Protein AF-A0A1I1Q631-F1 (afdb_monomer_lite)

Foldseek 3Di:
DVVVLVVVCVLLVLLVVLVVVVDFLVSSVVSSVVVVCVVVVVVVVVVVVVPDDCVVCVVVVVVVVVVVVVCVVVVVVVSVVDGRVVVVVVSVVVSVVVVVVSVVVVVCVVVVVD

Organism: NCBI:txid517719

InterPro domains:
  IPR002781 Transmembrane protein TauE-like, transmembrane domain [PF01925] (2-102)

Radius of gyration: 16.76 Å; chains: 1; bounding box: 36×24×45 Å

pLDDT: mean 89.34, std 13.03, range [39.47, 97.75]

Structure (mmCIF, N/CA/C/O backbone):
data_AF-A0A1I1Q631-F1
#
_entry.id   AF-A0A1I1Q631-F1
#
loop_
_atom_site.group_PDB
_atom_site.id
_atom_site.type_symbol
_atom_site.label_atom_id
_atom_site.label_alt_id
_atom_site.label_comp_id
_atom_site.label_asym_id
_atom_site.label_entity_id
_atom_site.label_seq_id
_atom_site.pdbx_PDB_ins_code
_atom_site.Cartn_x
_atom_site.Cartn_y
_atom_site.Cartn_z
_atom_site.occupancy
_atom_site.B_iso_or_equiv
_atom_site.auth_seq_id
_atom_site.auth_comp_id
_atom_site.auth_asym_id
_atom_site.auth_atom_id
_atom_site.pdbx_PDB_model_num
ATOM 1 N N . SER A 1 1 ? 2.643 -4.069 22.716 1.00 48.72 1 SER A N 1
ATOM 2 C CA . SER A 1 1 ? 3.531 -3.065 22.093 1.00 48.72 1 SER A CA 1
ATOM 3 C C . SER A 1 1 ? 4.600 -3.609 21.133 1.00 48.72 1 SER A C 1
ATOM 5 O O . SER A 1 1 ? 5.092 -2.820 20.346 1.00 48.72 1 SER A O 1
ATOM 7 N N . PHE A 1 2 ? 4.916 -4.916 21.076 1.00 44.84 2 PHE A N 1
ATOM 8 C CA . PHE A 1 2 ? 5.761 -5.494 19.999 1.00 44.84 2 PHE A CA 1
ATOM 9 C C . PHE A 1 2 ? 4.974 -5.767 18.700 1.00 44.84 2 PHE A C 1
ATOM 11 O O . PHE A 1 2 ? 5.382 -5.390 17.604 1.00 44.84 2 PHE A O 1
ATOM 18 N N . LEU A 1 3 ? 3.774 -6.342 18.843 1.00 39.47 3 LEU A N 1
ATOM 19 C CA . LEU A 1 3 ? 2.846 -6.615 17.738 1.00 39.47 3 LEU A CA 1
ATOM 20 C C . LEU A 1 3 ? 2.500 -5.359 16.921 1.00 39.47 3 LEU A C 1
ATOM 22 O O . LEU A 1 3 ? 2.348 -5.438 15.707 1.00 39.47 3 LEU A O 1
ATOM 26 N N . THR A 1 4 ? 2.441 -4.184 17.553 1.00 50.28 4 THR A N 1
ATOM 27 C CA . THR A 1 4 ? 2.129 -2.912 16.889 1.00 50.28 4 THR A CA 1
ATOM 28 C C . THR A 1 4 ? 3.169 -2.511 15.837 1.00 50.28 4 THR A C 1
ATOM 30 O O . THR A 1 4 ? 2.795 -1.907 14.836 1.00 50.28 4 THR A O 1
ATOM 33 N N . MET A 1 5 ? 4.447 -2.888 15.995 1.00 51.31 5 MET A N 1
ATOM 34 C CA . MET A 1 5 ? 5.472 -2.680 14.957 1.00 51.31 5 MET A CA 1
ATOM 35 C C . MET A 1 5 ? 5.263 -3.617 13.764 1.00 51.31 5 MET A C 1
ATOM 37 O O . MET A 1 5 ? 5.407 -3.186 12.623 1.00 51.31 5 MET A O 1
ATOM 41 N N . PHE A 1 6 ? 4.846 -4.864 14.013 1.00 49.50 6 PHE A N 1
ATOM 42 C CA .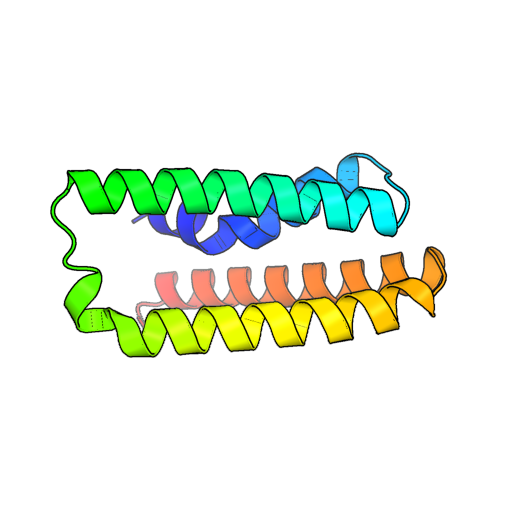 PHE A 1 6 ? 4.469 -5.803 12.953 1.00 49.50 6 PHE A CA 1
ATOM 43 C C . PHE A 1 6 ? 3.247 -5.305 12.177 1.00 49.50 6 PHE A C 1
ATOM 45 O O . PHE A 1 6 ? 3.266 -5.302 10.951 1.00 49.50 6 PHE A O 1
ATOM 52 N N . PHE A 1 7 ? 2.222 -4.810 12.879 1.00 51.84 7 PHE A N 1
ATOM 53 C CA . PHE A 1 7 ? 1.012 -4.259 12.264 1.00 51.84 7 PHE A CA 1
ATOM 54 C C . PHE A 1 7 ? 1.234 -2.898 11.580 1.00 51.84 7 PHE A C 1
ATOM 56 O O . PHE A 1 7 ? 0.532 -2.593 10.617 1.00 51.84 7 PHE A O 1
ATOM 63 N N . GLY A 1 8 ? 2.200 -2.096 12.042 1.00 56.66 8 GLY A N 1
ATOM 64 C CA . GLY A 1 8 ? 2.560 -0.799 11.455 1.00 56.66 8 GLY A CA 1
ATOM 65 C C . GLY A 1 8 ? 3.497 -0.891 10.245 1.00 56.66 8 GLY A C 1
ATOM 66 O O . GLY A 1 8 ? 3.442 -0.034 9.366 1.00 56.66 8 GLY A O 1
ATOM 67 N N . ALA A 1 9 ? 4.325 -1.938 10.164 1.00 67.88 9 ALA A N 1
ATOM 68 C CA . ALA A 1 9 ? 5.269 -2.170 9.068 1.00 67.88 9 ALA A CA 1
ATOM 69 C C . ALA A 1 9 ? 4.787 -3.205 8.034 1.00 67.88 9 ALA A C 1
ATOM 71 O O . ALA A 1 9 ? 5.548 -3.562 7.132 1.00 67.88 9 ALA A O 1
ATOM 72 N N . THR A 1 10 ? 3.537 -3.676 8.124 1.00 79.19 10 THR A N 1
ATOM 73 C CA . THR A 1 10 ? 2.968 -4.678 7.201 1.00 79.19 10 THR A CA 1
ATOM 74 C C . THR A 1 10 ? 3.149 -4.296 5.739 1.00 79.19 10 THR A C 1
ATOM 76 O O . THR A 1 10 ? 3.562 -5.134 4.946 1.00 79.19 10 THR A O 1
ATOM 79 N N . GLY A 1 11 ? 2.929 -3.029 5.382 1.00 80.69 11 GLY A N 1
ATOM 80 C CA . GLY A 1 11 ? 3.111 -2.555 4.009 1.00 80.69 11 GLY A CA 1
ATOM 81 C C . GLY A 1 11 ? 4.542 -2.744 3.492 1.00 80.69 11 GLY A C 1
ATOM 82 O O . GLY A 1 11 ? 4.729 -3.204 2.367 1.00 80.69 11 GLY A O 1
ATOM 83 N N . LEU A 1 12 ? 5.556 -2.469 4.325 1.00 86.19 12 LEU A N 1
ATOM 84 C CA . LEU A 1 12 ? 6.957 -2.690 3.955 1.00 86.19 12 LEU A CA 1
ATOM 85 C C . LEU A 1 12 ? 7.261 -4.184 3.827 1.00 86.19 12 LEU A C 1
ATOM 87 O O . LEU A 1 12 ? 7.900 -4.592 2.862 1.00 86.19 12 LEU A O 1
ATOM 91 N N . PHE A 1 13 ? 6.774 -4.992 4.769 1.00 87.81 13 PHE A N 1
ATOM 92 C CA . PHE A 1 13 ? 6.969 -6.439 4.757 1.00 87.81 13 PHE A CA 1
ATOM 93 C C . PHE A 1 13 ? 6.347 -7.098 3.520 1.00 87.81 13 PHE A C 1
ATOM 95 O O . PHE A 1 13 ? 6.996 -7.880 2.833 1.00 87.81 13 PHE A O 1
ATOM 102 N N . VAL A 1 14 ? 5.103 -6.755 3.185 1.00 91.50 14 VAL A N 1
ATOM 103 C CA . VAL A 1 14 ? 4.425 -7.300 2.001 1.00 91.50 14 VAL A CA 1
ATOM 104 C C . VAL A 1 14 ? 5.113 -6.821 0.722 1.00 91.50 14 VAL A C 1
ATOM 106 O O . VAL A 1 14 ? 5.219 -7.586 -0.236 1.00 91.50 14 VAL A O 1
ATOM 109 N N . ALA A 1 15 ? 5.624 -5.587 0.687 1.00 92.44 15 ALA A N 1
ATOM 110 C CA . ALA A 1 15 ? 6.378 -5.075 -0.455 1.00 92.44 15 ALA A CA 1
ATOM 111 C C . ALA A 1 15 ? 7.710 -5.821 -0.650 1.00 92.44 15 ALA A C 1
ATOM 113 O O . ALA A 1 15 ? 8.010 -6.263 -1.760 1.00 92.44 15 ALA A O 1
ATOM 114 N N . THR A 1 16 ? 8.495 -6.031 0.411 1.00 92.19 16 THR A N 1
ATOM 115 C CA . THR A 1 16 ? 9.754 -6.791 0.328 1.00 92.19 16 THR A CA 1
ATOM 116 C C . THR A 1 16 ? 9.516 -8.265 0.010 1.00 92.19 16 THR A C 1
ATOM 118 O O . THR A 1 16 ? 10.244 -8.823 -0.811 1.00 92.19 16 THR A O 1
ATOM 121 N N . PHE A 1 17 ? 8.468 -8.874 0.572 1.00 93.62 17 PHE A N 1
ATOM 122 C CA . PHE A 1 17 ? 8.038 -10.230 0.234 1.00 93.62 17 PHE A CA 1
ATOM 123 C C . PHE A 1 17 ? 7.640 -10.351 -1.240 1.00 93.62 17 PHE A C 1
ATOM 125 O O . PHE A 1 17 ? 8.121 -11.232 -1.942 1.00 93.62 17 PHE A O 1
ATOM 132 N N . THR A 1 18 ? 6.813 -9.437 -1.753 1.00 95.56 18 THR A N 1
ATOM 133 C CA . THR A 1 18 ? 6.413 -9.471 -3.172 1.00 95.56 18 THR A CA 1
ATOM 134 C C . THR A 1 18 ? 7.625 -9.255 -4.081 1.00 95.56 18 THR A C 1
ATOM 136 O O . THR A 1 18 ? 7.730 -9.856 -5.148 1.00 95.56 18 THR A O 1
ATOM 139 N N . LYS A 1 19 ? 8.588 -8.432 -3.646 1.00 94.38 19 LYS A N 1
ATOM 140 C CA . LYS A 1 19 ? 9.810 -8.145 -4.405 1.00 94.38 19 LYS A CA 1
ATOM 141 C C . LYS A 1 19 ? 10.703 -9.378 -4.518 1.00 94.38 19 LYS A C 1
ATOM 143 O O . LYS A 1 19 ? 11.314 -9.576 -5.565 1.00 94.38 19 LYS A O 1
ATOM 148 N N . SER A 1 20 ? 10.775 -10.210 -3.476 1.00 95.12 20 SER A N 1
ATOM 149 C CA . SER A 1 20 ? 11.595 -11.427 -3.495 1.00 95.12 20 SER A CA 1
ATOM 150 C C . SER A 1 20 ? 11.103 -12.475 -4.497 1.00 95.12 20 SER A C 1
ATOM 152 O O . SER A 1 20 ? 11.880 -13.338 -4.886 1.00 95.12 20 SER A O 1
ATOM 154 N N . GLN A 1 21 ? 9.859 -12.358 -4.978 1.00 95.81 21 GLN A N 1
ATOM 155 C CA . GLN A 1 21 ? 9.293 -13.238 -6.005 1.00 95.81 21 GLN A CA 1
ATOM 156 C C . GLN A 1 21 ? 9.825 -12.956 -7.424 1.00 95.81 21 GLN A C 1
ATOM 158 O O . GLN A 1 21 ? 9.464 -13.666 -8.357 1.00 95.81 21 GLN A O 1
ATOM 163 N N . GLY A 1 22 ? 10.649 -11.916 -7.624 1.00 94.19 22 GLY A N 1
ATOM 164 C CA . GLY A 1 22 ? 11.300 -11.649 -8.916 1.00 94.19 22 GLY A CA 1
ATOM 165 C C . GLY A 1 22 ? 10.342 -11.278 -10.056 1.00 94.19 22 GLY A C 1
ATOM 166 O O . GLY A 1 22 ? 10.668 -11.460 -11.226 1.00 94.19 22 GLY A O 1
ATOM 167 N N . LEU A 1 23 ? 9.149 -10.779 -9.725 1.00 95.56 23 LEU A N 1
ATOM 168 C CA . LEU A 1 23 ? 8.093 -10.478 -10.691 1.00 95.56 23 LEU A CA 1
ATOM 169 C C . LEU A 1 23 ? 8.399 -9.220 -11.520 1.00 95.56 23 LEU A C 1
ATOM 171 O O . LEU A 1 23 ? 8.916 -8.228 -11.002 1.00 95.56 23 LEU A O 1
ATOM 175 N N . ALA A 1 24 ? 7.979 -9.223 -12.789 1.00 96.12 24 ALA A N 1
ATOM 176 C CA . ALA A 1 24 ? 7.963 -8.021 -13.627 1.00 96.12 24 ALA A CA 1
ATOM 177 C C . ALA A 1 24 ? 7.030 -6.946 -13.040 1.00 96.12 24 ALA A C 1
ATOM 179 O O . ALA A 1 24 ? 6.083 -7.266 -12.317 1.00 96.12 24 ALA A O 1
ATOM 180 N N . ARG A 1 25 ? 7.236 -5.667 -13.386 1.00 95.44 25 ARG A N 1
ATOM 181 C CA . ARG A 1 25 ? 6.586 -4.522 -12.712 1.00 95.44 25 ARG A CA 1
ATOM 182 C C . ARG A 1 25 ? 5.060 -4.625 -12.585 1.00 95.44 25 ARG A C 1
ATOM 184 O O . ARG A 1 25 ? 4.512 -4.329 -11.527 1.00 95.44 25 ARG A O 1
ATOM 191 N N . HIS A 1 26 ? 4.364 -5.086 -13.626 1.00 96.50 26 HIS A N 1
ATOM 192 C CA . HIS A 1 26 ? 2.906 -5.241 -13.590 1.00 96.50 26 HIS A CA 1
ATOM 193 C C . HIS A 1 26 ? 2.468 -6.383 -12.672 1.00 96.50 26 HIS A C 1
ATOM 195 O O . HIS A 1 26 ? 1.555 -6.200 -11.871 1.00 96.50 26 HIS A O 1
ATOM 201 N N . ALA A 1 27 ? 3.146 -7.529 -12.751 1.00 97.06 27 ALA A N 1
ATOM 202 C CA . ALA A 1 27 ? 2.867 -8.682 -11.903 1.00 97.06 27 ALA A CA 1
ATOM 203 C C . ALA A 1 27 ? 3.196 -8.392 -10.431 1.00 97.06 27 ALA A C 1
ATOM 205 O O . ALA A 1 27 ? 2.418 -8.763 -9.554 1.00 97.06 27 ALA A O 1
ATOM 206 N N . TYR A 1 28 ? 4.283 -7.662 -10.158 1.00 97.12 28 TYR A N 1
ATOM 207 C CA . TYR A 1 28 ? 4.604 -7.174 -8.819 1.00 97.12 28 TYR A CA 1
ATOM 208 C C . TYR A 1 28 ? 3.477 -6.294 -8.271 1.00 97.12 28 TYR A C 1
ATOM 210 O O . TYR A 1 28 ? 2.965 -6.563 -7.188 1.00 97.12 28 TYR A O 1
ATOM 218 N N . VAL A 1 29 ? 3.070 -5.254 -9.013 1.00 96.44 29 VAL A N 1
ATOM 219 C CA . VAL A 1 29 ? 2.058 -4.297 -8.533 1.00 96.44 29 VAL A CA 1
ATOM 220 C C . VAL A 1 29 ? 0.711 -4.986 -8.338 1.00 96.44 29 VAL A C 1
ATOM 222 O O . VAL A 1 29 ? 0.065 -4.753 -7.321 1.00 96.44 29 VAL A O 1
ATOM 225 N N . ALA A 1 30 ? 0.314 -5.867 -9.260 1.00 96.50 30 ALA A N 1
ATOM 226 C CA . ALA A 1 30 ? -0.913 -6.647 -9.137 1.00 96.50 30 ALA A CA 1
ATOM 227 C C . ALA A 1 30 ? -0.885 -7.547 -7.894 1.00 96.50 30 ALA A C 1
ATOM 229 O O . ALA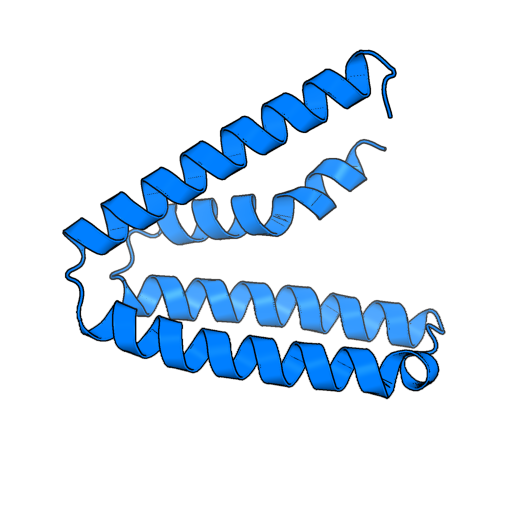 A 1 30 ? -1.790 -7.475 -7.071 1.00 96.50 30 ALA A O 1
ATOM 230 N N . THR A 1 31 ? 0.185 -8.326 -7.713 1.00 96.94 31 THR A N 1
ATOM 231 C CA . THR A 1 31 ? 0.331 -9.233 -6.564 1.00 96.94 31 THR A CA 1
ATOM 232 C C . THR A 1 31 ? 0.335 -8.462 -5.249 1.00 96.94 31 THR A C 1
ATOM 234 O O . THR A 1 31 ? -0.397 -8.809 -4.324 1.00 96.94 31 THR A O 1
ATOM 237 N N . HIS A 1 32 ? 1.107 -7.377 -5.172 1.00 95.38 32 HIS A N 1
ATOM 238 C CA . HIS A 1 32 ? 1.172 -6.536 -3.982 1.00 95.38 32 HIS A CA 1
ATOM 239 C C . HIS A 1 32 ? -0.198 -5.928 -3.650 1.00 95.38 32 HIS A C 1
ATOM 241 O O . HIS A 1 32 ? -0.630 -5.984 -2.501 1.00 95.38 32 HIS A O 1
ATOM 247 N N . ALA A 1 33 ? -0.908 -5.402 -4.654 1.00 95.06 33 ALA A N 1
ATOM 248 C CA . ALA A 1 33 ? -2.250 -4.857 -4.478 1.00 95.06 33 ALA A CA 1
ATOM 249 C C . ALA A 1 33 ? -3.233 -5.925 -3.982 1.00 95.06 33 ALA A C 1
ATOM 251 O O . ALA A 1 33 ? -3.943 -5.679 -3.013 1.00 95.06 33 ALA A O 1
ATOM 252 N N . THR A 1 34 ? -3.228 -7.126 -4.569 1.00 96.50 34 THR A N 1
ATOM 253 C CA . THR A 1 34 ? -4.077 -8.240 -4.125 1.00 96.50 34 THR A CA 1
ATOM 254 C C . THR A 1 34 ? -3.810 -8.606 -2.668 1.00 96.50 34 THR A C 1
ATOM 256 O O . THR A 1 34 ? -4.755 -8.710 -1.886 1.00 96.50 34 THR A O 1
ATOM 259 N N . LEU A 1 35 ? -2.540 -8.748 -2.274 1.00 94.94 35 LEU A N 1
ATOM 260 C CA . LEU A 1 35 ? -2.171 -9.055 -0.890 1.00 94.94 35 LEU A CA 1
ATOM 261 C C . LEU A 1 35 ? -2.671 -7.972 0.077 1.00 94.94 35 LEU A C 1
ATOM 263 O O . LEU A 1 35 ? -3.274 -8.294 1.101 1.00 94.94 35 LEU A O 1
ATOM 267 N N . MET A 1 36 ? -2.488 -6.696 -0.269 1.00 93.50 36 MET A N 1
ATOM 268 C CA . MET A 1 36 ? -2.953 -5.569 0.545 1.00 93.50 36 MET A CA 1
ATOM 269 C C . MET A 1 36 ? -4.483 -5.510 0.638 1.00 93.50 36 MET A C 1
ATOM 271 O O . MET A 1 36 ? -5.023 -5.311 1.727 1.00 93.50 36 MET A O 1
ATOM 275 N N . THR A 1 37 ? -5.201 -5.734 -0.468 1.00 94.06 37 THR A N 1
ATOM 276 C CA . THR A 1 37 ? -6.670 -5.783 -0.487 1.00 94.06 37 THR A CA 1
ATOM 277 C C . THR A 1 37 ? -7.199 -6.902 0.400 1.00 94.06 37 THR A C 1
ATOM 279 O O . THR A 1 37 ? -8.125 -6.663 1.171 1.00 94.06 37 THR A O 1
ATOM 282 N N . VAL A 1 38 ? -6.601 -8.095 0.354 1.00 94.69 38 VAL A N 1
ATOM 283 C CA . VAL A 1 38 ? -6.998 -9.214 1.223 1.00 94.69 38 VAL A CA 1
ATOM 284 C C . VAL A 1 38 ? -6.756 -8.868 2.692 1.00 94.69 38 VAL A C 1
ATOM 286 O O . VAL A 1 38 ? -7.663 -9.006 3.512 1.00 94.69 38 VAL A O 1
ATOM 289 N N . GLN A 1 39 ? -5.570 -8.354 3.035 1.00 90.69 39 GLN A N 1
ATOM 290 C CA . GLN A 1 39 ? -5.244 -7.970 4.412 1.00 90.69 39 GLN A CA 1
ATOM 291 C C . GLN A 1 39 ? -6.190 -6.897 4.962 1.00 90.69 39 GLN A C 1
ATOM 293 O O . GLN A 1 39 ? -6.676 -7.007 6.089 1.00 90.69 39 GLN A O 1
ATOM 298 N N . HIS A 1 40 ? -6.465 -5.853 4.181 1.00 90.62 40 HIS A N 1
ATOM 299 C CA . HIS A 1 40 ? -7.383 -4.793 4.586 1.00 90.62 40 HIS A CA 1
ATOM 300 C C . HIS A 1 40 ? -8.834 -5.264 4.609 1.00 90.62 40 HIS A C 1
ATOM 302 O O . HIS A 1 40 ? -9.549 -4.904 5.536 1.00 90.62 40 HIS A O 1
ATOM 308 N N . GLY A 1 41 ? -9.251 -6.118 3.675 1.00 92.56 41 GLY A N 1
ATOM 309 C CA . GLY A 1 41 ? -10.583 -6.720 3.668 1.00 92.56 41 GLY A CA 1
ATOM 310 C C . GLY A 1 41 ? -10.856 -7.508 4.947 1.00 92.56 41 GLY A C 1
ATOM 311 O O . GLY A 1 41 ? -11.853 -7.255 5.621 1.00 92.56 41 GLY A O 1
ATOM 312 N N . ILE A 1 42 ? -9.925 -8.380 5.347 1.00 93.38 42 ILE A N 1
ATOM 313 C CA . ILE A 1 42 ? -10.019 -9.130 6.609 1.00 93.38 42 ILE A CA 1
ATOM 314 C C . ILE A 1 42 ? -10.104 -8.171 7.804 1.00 93.38 42 ILE A C 1
ATOM 316 O O . ILE A 1 42 ? -10.947 -8.354 8.679 1.00 93.38 42 ILE A O 1
ATOM 320 N N . LYS A 1 43 ? -9.271 -7.123 7.835 1.00 88.62 43 LYS A N 1
ATOM 321 C CA . LYS A 1 43 ? -9.267 -6.121 8.913 1.00 88.62 43 LYS A CA 1
ATOM 322 C C . LYS A 1 43 ? -10.589 -5.352 9.000 1.00 88.62 43 LYS A C 1
ATOM 324 O O . LYS A 1 43 ? -11.096 -5.149 10.099 1.00 88.62 43 LYS A O 1
ATOM 329 N N . THR A 1 44 ? -11.156 -4.953 7.864 1.00 92.12 44 THR A N 1
ATOM 330 C CA . THR A 1 44 ? -12.458 -4.278 7.794 1.00 92.12 44 THR A CA 1
ATOM 331 C C . THR A 1 44 ? -13.568 -5.179 8.326 1.00 92.12 44 THR A C 1
ATOM 333 O O . THR A 1 44 ? -14.356 -4.731 9.155 1.00 92.12 44 THR A O 1
ATOM 336 N N . LEU A 1 45 ? -13.595 -6.455 7.923 1.00 94.31 45 LEU A N 1
ATOM 337 C CA . LEU A 1 45 ? -14.562 -7.429 8.439 1.00 94.31 45 LEU A CA 1
ATOM 338 C C . LEU A 1 45 ? -14.409 -7.623 9.949 1.00 94.31 45 LEU A C 1
ATOM 340 O O . LEU A 1 45 ? -15.392 -7.531 10.677 1.00 94.31 45 LEU A O 1
ATOM 344 N N . ALA A 1 46 ? -13.181 -7.830 10.430 1.00 93.62 46 ALA A N 1
ATOM 345 C CA . ALA A 1 46 ? -12.899 -8.015 11.849 1.00 93.62 46 ALA A CA 1
ATOM 346 C C . ALA A 1 46 ? -13.381 -6.825 12.691 1.00 93.62 46 ALA A C 1
ATOM 348 O O . ALA A 1 46 ? -14.059 -7.020 13.695 1.00 93.62 46 ALA A O 1
ATOM 349 N N . PHE A 1 47 ? -13.096 -5.590 12.270 1.00 90.81 47 PHE A N 1
ATOM 350 C CA . PHE A 1 47 ? -13.592 -4.410 12.980 1.00 90.81 47 PHE A CA 1
ATOM 351 C C . PHE A 1 47 ? -15.105 -4.235 12.879 1.00 90.81 47 PHE A C 1
ATOM 353 O O . PHE A 1 47 ? -15.712 -3.788 13.848 1.00 90.81 47 PHE A O 1
ATOM 360 N N . GLY A 1 48 ? -15.720 -4.633 11.764 1.00 92.69 48 GLY A N 1
ATOM 361 C CA . GLY A 1 48 ? -17.176 -4.693 11.649 1.00 92.69 48 GLY A CA 1
ATOM 362 C C . GLY A 1 48 ? -17.790 -5.633 12.683 1.00 92.69 48 GLY A C 1
ATOM 363 O O . GLY A 1 48 ? -18.699 -5.233 13.403 1.00 92.69 48 GLY A O 1
ATOM 364 N N . PHE A 1 49 ? -17.237 -6.840 12.834 1.00 94.81 49 PHE A N 1
ATOM 365 C CA . PHE A 1 49 ? -17.679 -7.796 13.855 1.00 94.81 49 PHE A CA 1
ATOM 366 C C . PHE A 1 49 ? -17.436 -7.309 15.288 1.00 94.81 49 PHE A C 1
ATOM 368 O O . PHE A 1 49 ? -18.239 -7.595 16.169 1.00 94.81 49 PHE A O 1
ATOM 375 N N . LEU A 1 50 ? -16.361 -6.553 15.525 1.00 94.88 50 LEU A N 1
ATOM 376 C CA . LEU A 1 50 ? -16.066 -5.941 16.826 1.00 94.88 50 LEU A CA 1
ATOM 377 C C . LEU A 1 50 ? -16.928 -4.700 17.133 1.00 94.88 50 LEU A C 1
ATOM 379 O O . LEU A 1 50 ? -16.754 -4.094 18.187 1.00 94.88 50 LEU A O 1
ATOM 383 N N . GLY A 1 51 ? -17.850 -4.321 16.241 1.00 92.62 51 GLY A N 1
ATOM 384 C CA . GLY A 1 51 ? -18.798 -3.227 16.462 1.00 92.62 51 GLY A CA 1
ATOM 385 C C . GLY A 1 51 ? -18.270 -1.836 16.106 1.00 92.62 51 GLY A C 1
ATOM 386 O O . GLY A 1 51 ? -18.791 -0.843 16.608 1.00 92.62 51 GLY A O 1
ATOM 387 N N . PHE A 1 52 ? -17.245 -1.723 15.255 1.00 92.94 52 PHE A N 1
ATOM 388 C CA . PHE A 1 52 ? -16.768 -0.419 14.790 1.00 92.94 52 PHE A CA 1
ATOM 389 C C . PHE A 1 52 ? -17.834 0.298 13.940 1.00 92.94 52 PHE A C 1
ATOM 391 O O . PHE A 1 52 ? -18.294 -0.223 12.921 1.00 92.94 52 PHE A O 1
ATOM 398 N N . ALA A 1 53 ? -18.192 1.524 14.330 1.00 92.56 53 ALA A N 1
ATOM 399 C CA . ALA A 1 53 ? -19.197 2.343 13.654 1.00 92.56 53 ALA A CA 1
ATOM 400 C C . ALA A 1 53 ? -18.638 3.013 12.382 1.00 92.56 53 ALA A C 1
ATOM 402 O O . ALA A 1 53 ? -18.307 4.196 12.365 1.00 92.56 53 ALA A O 1
ATOM 403 N N . PHE A 1 54 ? -18.533 2.263 11.279 1.00 90.56 54 PHE A N 1
ATOM 404 C CA . PHE A 1 54 ? -18.043 2.803 9.997 1.00 90.56 54 PHE A CA 1
ATOM 405 C C . PHE A 1 54 ? -18.893 3.956 9.446 1.00 90.56 54 PHE A C 1
ATOM 407 O O . PHE A 1 54 ? -18.363 4.802 8.727 1.00 90.56 54 PHE A O 1
ATOM 414 N N . ALA A 1 55 ? -20.189 3.991 9.772 1.00 93.00 55 ALA A N 1
ATOM 415 C CA . ALA A 1 55 ? -21.119 5.008 9.284 1.00 93.00 55 ALA A CA 1
ATOM 416 C C . ALA A 1 55 ? -20.699 6.429 9.696 1.00 93.00 55 ALA A C 1
ATOM 418 O O . ALA A 1 55 ? -20.722 7.330 8.857 1.00 93.00 55 ALA A O 1
ATOM 419 N N . ASP A 1 56 ? -20.210 6.601 10.928 1.00 95.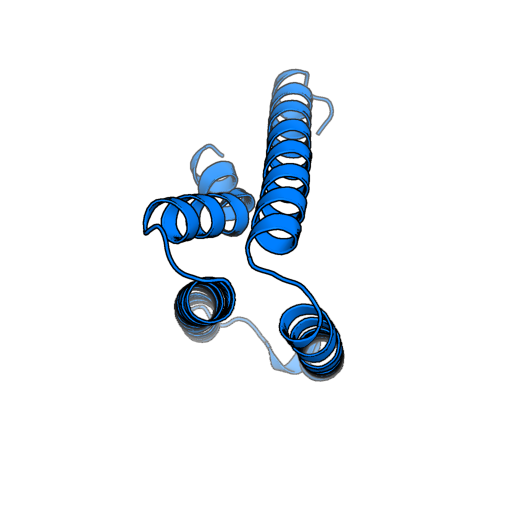38 56 ASP A N 1
ATOM 420 C CA . ASP A 1 56 ? -19.756 7.895 11.462 1.00 95.38 56 ASP A CA 1
ATOM 421 C C . ASP A 1 56 ? -18.569 8.464 10.670 1.00 95.38 56 ASP A C 1
ATOM 423 O O . ASP A 1 56 ? -18.367 9.674 10.587 1.00 95.38 56 ASP A O 1
ATOM 427 N N . TRP A 1 57 ? -17.802 7.583 10.028 1.00 94.50 57 TRP A N 1
ATOM 428 C CA . TRP A 1 57 ? -16.637 7.917 9.211 1.00 94.50 57 TRP A CA 1
ATOM 429 C C . TRP A 1 57 ? -16.923 7.822 7.709 1.00 94.50 57 TRP A C 1
ATOM 431 O O . TRP A 1 57 ? -16.003 7.966 6.902 1.00 94.50 57 TRP A O 1
ATOM 441 N N . GLY A 1 58 ? -18.180 7.601 7.313 1.00 94.12 58 GLY A N 1
ATOM 442 C CA . GLY A 1 58 ? -18.600 7.384 5.929 1.00 94.12 58 GLY A CA 1
ATOM 443 C C . GLY A 1 58 ? -18.047 8.420 4.943 1.00 94.12 58 GLY A C 1
ATOM 444 O O . GLY A 1 58 ? -17.407 8.019 3.967 1.00 94.12 58 GLY A O 1
ATOM 445 N N . PRO A 1 59 ? -18.193 9.737 5.199 1.00 96.62 59 PRO A N 1
ATOM 446 C CA . PRO A 1 59 ? -17.637 10.768 4.323 1.00 96.62 59 PRO A CA 1
ATOM 447 C C . PRO A 1 59 ? -16.117 10.656 4.142 1.00 96.62 59 PRO A C 1
ATOM 449 O O . PRO A 1 59 ? -15.612 10.775 3.025 1.00 96.62 59 PRO A O 1
ATOM 452 N N . LEU A 1 60 ? -15.382 10.368 5.222 1.00 96.12 60 LEU A N 1
ATOM 453 C CA . LEU A 1 60 ? -13.931 10.190 5.172 1.00 96.12 60 LEU A CA 1
ATOM 454 C C . LEU A 1 60 ? -13.549 8.928 4.389 1.00 96.12 60 LEU A C 1
ATOM 456 O O . LEU A 1 60 ? -12.625 8.966 3.581 1.00 96.12 60 LEU A O 1
ATOM 460 N N . ILE A 1 61 ? -14.272 7.823 4.585 1.00 95.44 61 ILE A N 1
ATOM 461 C CA . ILE A 1 61 ? -14.059 6.572 3.845 1.00 95.44 61 ILE A CA 1
ATOM 462 C C . ILE A 1 61 ? -14.250 6.804 2.344 1.00 95.44 61 ILE A C 1
ATOM 464 O O . ILE A 1 61 ? -13.396 6.404 1.554 1.00 95.44 61 ILE A O 1
ATOM 468 N N . VAL A 1 62 ? -15.320 7.496 1.944 1.00 96.88 62 VAL A N 1
ATOM 469 C CA . VAL A 1 62 ? -15.566 7.841 0.536 1.00 96.88 62 VAL A CA 1
ATOM 470 C C . VAL A 1 62 ? -14.431 8.704 -0.017 1.00 96.88 62 VAL A C 1
ATOM 472 O O . VAL A 1 62 ? -13.906 8.399 -1.088 1.00 96.88 62 VAL A O 1
ATOM 475 N N . ALA A 1 63 ? -13.990 9.727 0.722 1.00 97.62 63 ALA A N 1
ATOM 476 C CA . ALA A 1 63 ? -12.866 10.566 0.309 1.00 97.62 63 ALA A CA 1
ATOM 477 C C . ALA A 1 63 ? -11.574 9.751 0.110 1.00 97.62 63 ALA A C 1
ATOM 479 O O . ALA A 1 63 ? -10.877 9.928 -0.890 1.00 97.62 63 ALA A O 1
ATOM 480 N N . LEU A 1 64 ? -11.278 8.812 1.014 1.00 96.38 64 LEU A N 1
ATOM 481 C CA . LEU A 1 64 ? -10.116 7.926 0.913 1.00 96.38 64 LEU A CA 1
ATOM 482 C C . LEU A 1 64 ? -10.219 6.957 -0.272 1.00 96.38 64 LEU A C 1
ATOM 484 O O . LEU A 1 64 ? -9.217 6.734 -0.951 1.00 96.38 64 LEU A O 1
ATOM 488 N 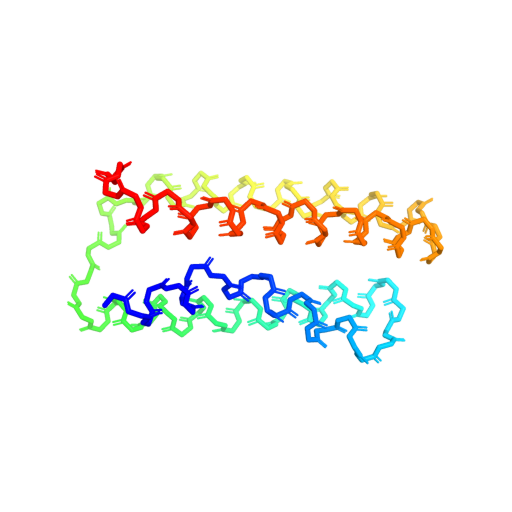N . ILE A 1 65 ? -11.407 6.415 -0.561 1.00 95.94 65 ILE A N 1
ATOM 489 C CA . ILE A 1 65 ? -11.638 5.565 -1.739 1.00 95.94 65 ILE A CA 1
ATOM 490 C C . ILE A 1 65 ? -11.371 6.361 -3.017 1.00 95.94 65 ILE A C 1
ATOM 492 O O . ILE A 1 65 ? -10.627 5.894 -3.878 1.00 95.94 65 ILE A O 1
ATOM 496 N N . LEU A 1 66 ? -11.919 7.573 -3.136 1.00 97.75 66 LEU A N 1
ATOM 497 C CA . LEU A 1 66 ? -11.709 8.426 -4.308 1.00 97.75 66 LEU A CA 1
ATOM 498 C C . LEU A 1 66 ? -10.233 8.801 -4.482 1.00 97.75 66 LEU A C 1
ATOM 500 O O . LEU A 1 66 ? -9.701 8.700 -5.589 1.00 97.75 66 LEU A O 1
ATOM 504 N N . ALA A 1 67 ? -9.548 9.160 -3.395 1.00 97.50 67 ALA A N 1
ATOM 505 C CA . ALA A 1 67 ? -8.114 9.433 -3.415 1.00 97.50 67 ALA A CA 1
ATOM 506 C C . ALA A 1 67 ? -7.300 8.194 -3.835 1.00 97.50 67 ALA A C 1
ATOM 508 O O . ALA A 1 67 ? -6.395 8.297 -4.665 1.00 97.50 67 ALA A O 1
ATOM 509 N N . GLY A 1 68 ? -7.649 7.011 -3.322 1.00 94.88 68 GLY A N 1
ATOM 510 C CA . GLY A 1 68 ? -7.022 5.739 -3.686 1.00 94.88 68 GLY A CA 1
ATOM 511 C C . GLY A 1 68 ? -7.242 5.358 -5.153 1.00 94.88 68 GLY A C 1
ATOM 512 O O . GLY A 1 68 ? -6.305 4.926 -5.831 1.00 94.88 68 GLY A O 1
ATOM 513 N N . LEU A 1 69 ? -8.450 5.577 -5.679 1.00 96.38 69 LEU A N 1
ATOM 514 C CA . LEU A 1 69 ? -8.769 5.377 -7.093 1.00 96.38 69 LEU A CA 1
ATOM 515 C C . LEU A 1 69 ?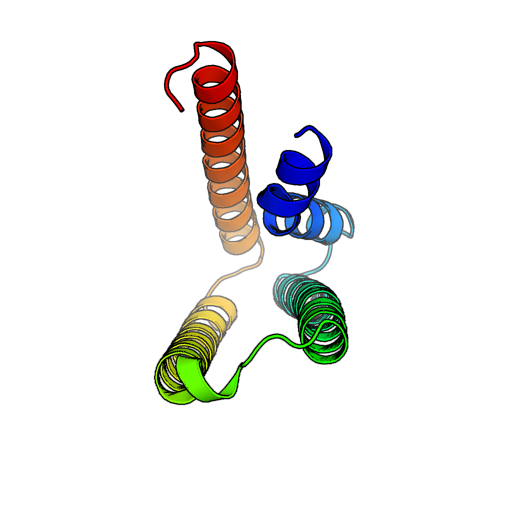 -7.964 6.330 -7.979 1.00 96.38 69 LEU A C 1
ATOM 517 O O . LEU A 1 69 ? -7.299 5.876 -8.912 1.00 96.38 69 LEU A O 1
ATOM 521 N N . ALA A 1 70 ? -7.953 7.626 -7.658 1.00 97.50 70 ALA A N 1
ATOM 522 C CA . ALA A 1 70 ? -7.163 8.620 -8.381 1.00 97.50 70 ALA A CA 1
ATOM 523 C C . ALA A 1 70 ? -5.668 8.256 -8.387 1.00 97.50 70 ALA A C 1
ATOM 525 O O . ALA A 1 70 ? -5.036 8.224 -9.446 1.00 97.50 70 ALA A O 1
ATOM 526 N N . GLY A 1 71 ? -5.120 7.883 -7.228 1.00 96.31 71 GLY A N 1
ATOM 527 C CA . GLY A 1 71 ? -3.744 7.406 -7.101 1.00 96.31 71 GLY A CA 1
ATOM 528 C C . GLY A 1 71 ? -3.465 6.157 -7.940 1.00 96.31 71 GLY A C 1
ATOM 529 O O . GLY A 1 71 ? -2.412 6.066 -8.567 1.00 96.31 71 GLY A O 1
ATOM 530 N N . THR A 1 72 ? -4.418 5.226 -8.032 1.00 95.75 72 THR A N 1
ATOM 531 C CA . THR A 1 72 ? -4.291 4.011 -8.854 1.00 95.75 72 THR A CA 1
ATOM 532 C C . THR A 1 72 ? -4.250 4.339 -10.347 1.00 95.75 72 THR A C 1
ATOM 534 O O . THR A 1 72 ? -3.415 3.790 -11.068 1.00 95.75 72 THR A O 1
ATOM 537 N N . PHE A 1 73 ? -5.085 5.266 -10.829 1.00 96.88 73 PHE A N 1
ATOM 538 C CA . PHE A 1 73 ? -5.062 5.705 -12.230 1.00 96.88 73 PHE A CA 1
ATOM 539 C C . PHE A 1 73 ? -3.746 6.393 -12.601 1.00 96.88 73 PHE A C 1
ATOM 541 O O . PHE A 1 73 ? -3.144 6.074 -13.635 1.00 96.88 73 PHE A O 1
ATOM 548 N N . VAL A 1 74 ? -3.271 7.300 -11.745 1.00 97.12 74 VAL A N 1
ATOM 549 C CA . VAL A 1 74 ? -1.985 7.982 -11.937 1.00 97.12 74 VAL A CA 1
ATOM 550 C C . VAL A 1 74 ? -0.839 6.970 -11.890 1.00 97.12 74 VAL A C 1
ATOM 552 O O . VAL A 1 74 ? -0.029 6.911 -12.815 1.00 97.12 74 VAL A O 1
ATOM 555 N N . GLY A 1 75 ? -0.811 6.111 -10.870 1.00 95.50 75 GLY A N 1
ATOM 556 C CA . GLY A 1 75 ? 0.204 5.076 -10.691 1.00 95.50 75 GLY A CA 1
ATOM 557 C C . GLY A 1 75 ? 0.268 4.101 -11.864 1.00 95.50 75 GLY A C 1
ATOM 558 O O . GLY A 1 75 ? 1.352 3.842 -12.379 1.00 95.50 75 GLY A O 1
ATOM 559 N N . LYS A 1 76 ? -0.881 3.627 -12.363 1.00 95.88 76 LYS A N 1
ATOM 560 C CA . LYS A 1 76 ? -0.964 2.777 -13.562 1.00 95.88 76 LYS A CA 1
ATOM 561 C C . LYS A 1 76 ? -0.402 3.484 -14.796 1.00 95.88 76 LYS A C 1
ATOM 563 O O . LYS A 1 76 ? 0.344 2.880 -15.562 1.00 95.88 76 LYS A O 1
ATOM 568 N N . SER A 1 77 ? -0.728 4.762 -14.977 1.00 96.44 77 SER A N 1
ATOM 569 C CA . SER A 1 77 ? -0.235 5.557 -16.108 1.00 96.44 77 SER A CA 1
ATOM 570 C C . SER A 1 77 ? 1.286 5.716 -16.075 1.00 96.44 77 SER A C 1
ATOM 572 O O . SER A 1 77 ? 1.937 5.594 -17.110 1.00 96.44 77 SER A O 1
ATOM 574 N N . VAL A 1 78 ? 1.866 5.931 -14.890 1.00 96.38 78 VAL A N 1
ATOM 575 C CA . VAL A 1 78 ? 3.323 5.972 -14.696 1.00 96.38 78 VAL A CA 1
ATOM 576 C C . VAL A 1 78 ? 3.944 4.593 -14.922 1.00 96.38 78 VAL A C 1
ATOM 578 O O . VAL A 1 78 ? 4.917 4.482 -15.663 1.00 96.38 78 VAL A O 1
ATOM 581 N N . LEU A 1 79 ? 3.359 3.537 -14.352 1.00 96.31 79 LEU A N 1
ATOM 582 C CA . LEU A 1 79 ? 3.842 2.157 -14.460 1.00 96.31 79 LEU A CA 1
ATOM 583 C C . LEU A 1 79 ? 3.932 1.679 -15.916 1.00 96.31 79 LEU A C 1
ATOM 585 O O . LEU A 1 79 ? 4.884 0.997 -16.286 1.00 96.31 79 LEU A O 1
ATOM 589 N N . ASN A 1 80 ? 2.962 2.068 -16.746 1.00 96.06 80 ASN A N 1
ATOM 590 C CA . ASN A 1 80 ? 2.946 1.749 -18.174 1.00 96.06 80 ASN A CA 1
ATOM 591 C C . ASN A 1 80 ? 4.040 2.486 -18.969 1.00 96.06 80 ASN A C 1
ATOM 593 O O . ASN A 1 80 ? 4.403 2.038 -20.052 1.00 96.06 80 ASN A O 1
ATOM 597 N N . ARG A 1 81 ? 4.550 3.618 -18.463 1.00 95.75 81 ARG A N 1
ATOM 598 C CA . ARG A 1 81 ? 5.546 4.467 -19.145 1.00 95.75 81 ARG A CA 1
ATOM 599 C C . ARG A 1 81 ? 6.993 4.169 -18.749 1.00 95.75 81 ARG A C 1
ATOM 601 O O . ARG A 1 81 ? 7.908 4.640 -19.420 1.00 95.75 81 ARG A O 1
ATOM 608 N N . ILE A 1 82 ? 7.214 3.444 -17.656 1.00 95.44 82 ILE A N 1
ATOM 609 C CA . ILE A 1 82 ? 8.554 3.101 -17.162 1.00 95.44 82 ILE A CA 1
ATOM 610 C C . ILE A 1 82 ? 8.932 1.663 -17.529 1.00 95.44 82 ILE A C 1
ATOM 612 O O . ILE A 1 82 ? 8.069 0.805 -17.708 1.00 95.44 82 ILE A O 1
ATOM 616 N N . ASP A 1 83 ? 10.235 1.405 -17.621 1.00 96.38 83 ASP A N 1
ATOM 617 C CA . ASP A 1 83 ? 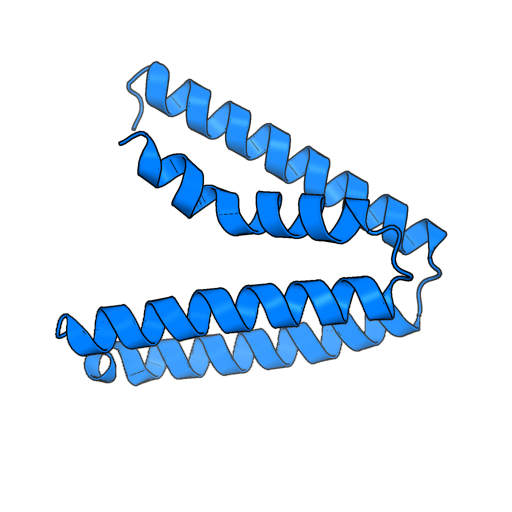10.785 0.060 -17.784 1.00 96.38 83 ASP A CA 1
ATOM 618 C C . ASP A 1 83 ? 11.001 -0.627 -16.422 1.00 96.38 83 ASP A C 1
ATOM 620 O O . ASP A 1 83 ? 10.920 -0.004 -15.356 1.00 96.38 83 ASP A O 1
ATOM 624 N N . ASP A 1 84 ? 11.290 -1.930 -16.444 1.00 94.00 84 ASP A N 1
ATOM 625 C CA . ASP A 1 84 ? 11.499 -2.710 -15.217 1.00 94.00 84 ASP A CA 1
ATOM 626 C C . ASP A 1 84 ? 12.726 -2.239 -14.422 1.00 94.00 84 ASP A C 1
ATOM 628 O O . ASP A 1 84 ? 12.744 -2.332 -13.194 1.00 94.00 84 ASP A O 1
ATOM 632 N N . ARG A 1 85 ? 13.736 -1.663 -15.091 1.00 95.50 85 ARG A N 1
ATOM 633 C CA . ARG A 1 85 ? 14.941 -1.152 -14.427 1.00 95.50 85 ARG A CA 1
ATOM 634 C C . ARG A 1 85 ? 14.648 0.098 -13.602 1.00 95.50 85 ARG A C 1
ATOM 636 O O . ARG A 1 85 ? 15.046 0.162 -12.439 1.00 95.50 85 ARG A O 1
ATOM 643 N N . ARG A 1 86 ? 13.940 1.078 -14.168 1.00 96.50 86 ARG A N 1
ATOM 644 C CA . ARG A 1 86 ? 13.496 2.285 -13.452 1.00 96.50 86 ARG A CA 1
ATOM 645 C C . ARG A 1 86 ? 12.514 1.930 -12.348 1.00 96.50 86 ARG A C 1
ATOM 647 O O . ARG A 1 86 ? 12.617 2.482 -11.257 1.00 96.50 86 ARG A O 1
ATOM 654 N N . PHE A 1 87 ? 11.614 0.981 -12.605 1.00 96.75 87 PHE A N 1
ATOM 655 C CA . PHE A 1 87 ? 10.707 0.462 -11.587 1.00 96.75 87 PHE A CA 1
ATOM 656 C C . PHE A 1 87 ? 11.470 -0.127 -10.393 1.00 96.75 87 PHE A C 1
ATOM 658 O O . PHE A 1 87 ? 11.215 0.263 -9.256 1.00 96.75 87 PHE A O 1
ATOM 665 N N . ALA A 1 88 ? 12.446 -1.007 -10.638 1.00 95.50 88 ALA A N 1
ATOM 666 C CA . ALA A 1 88 ? 13.252 -1.614 -9.581 1.00 95.50 88 ALA A CA 1
ATOM 667 C C . ALA A 1 88 ? 14.039 -0.567 -8.779 1.00 95.50 88 ALA A C 1
ATOM 669 O O . ALA A 1 88 ? 14.080 -0.637 -7.551 1.00 95.50 88 ALA A O 1
ATOM 670 N N . TRP A 1 89 ? 14.620 0.429 -9.454 1.00 97.06 89 TRP A N 1
ATOM 671 C CA . TRP A 1 89 ? 15.297 1.551 -8.798 1.00 97.06 89 TRP A CA 1
ATOM 672 C C . TRP A 1 89 ? 14.356 2.362 -7.906 1.00 97.06 89 TRP A C 1
ATOM 674 O O . TRP A 1 89 ? 14.674 2.591 -6.739 1.00 97.06 89 TRP A O 1
ATOM 684 N N . ALA A 1 90 ? 13.188 2.751 -8.421 1.00 95.81 90 ALA A N 1
ATOM 685 C CA . ALA A 1 90 ? 12.190 3.498 -7.660 1.00 95.81 90 ALA A CA 1
ATOM 686 C C . ALA A 1 90 ? 11.685 2.697 -6.452 1.00 95.81 90 ALA A C 1
ATOM 688 O O . ALA A 1 90 ? 11.635 3.217 -5.338 1.00 95.81 90 ALA A O 1
ATOM 689 N N . LEU A 1 91 ? 11.380 1.411 -6.650 1.00 95.38 91 LEU A N 1
ATOM 690 C CA . LEU A 1 91 ? 10.962 0.517 -5.578 1.00 95.38 91 LEU A CA 1
ATOM 691 C C . LEU A 1 91 ? 12.048 0.406 -4.501 1.00 95.38 91 LEU A C 1
ATOM 693 O O . LEU A 1 91 ? 11.749 0.554 -3.321 1.00 95.38 91 LEU A O 1
ATOM 697 N N . ASN A 1 92 ? 13.311 0.211 -4.882 1.00 96.12 92 ASN A N 1
ATOM 698 C CA . ASN A 1 92 ? 14.426 0.148 -3.935 1.00 96.12 92 ASN A CA 1
ATOM 699 C C . ASN A 1 92 ? 14.582 1.438 -3.133 1.00 96.12 92 ASN A C 1
ATOM 701 O O . ASN A 1 92 ? 14.736 1.371 -1.916 1.00 96.12 92 ASN A O 1
ATOM 705 N N . ALA A 1 93 ? 14.501 2.595 -3.790 1.00 96.75 93 ALA A N 1
ATOM 706 C CA . ALA A 1 93 ? 14.585 3.886 -3.119 1.00 96.75 93 ALA A CA 1
ATOM 707 C C . ALA A 1 93 ? 13.474 4.046 -2.068 1.00 96.75 93 ALA A C 1
ATOM 709 O O . ALA A 1 93 ? 13.751 4.425 -0.930 1.00 96.75 93 ALA A O 1
ATOM 710 N N . ILE A 1 94 ? 12.234 3.679 -2.413 1.00 94.25 94 ILE A N 1
ATOM 711 C CA . ILE A 1 94 ? 11.093 3.712 -1.487 1.00 94.25 94 ILE A CA 1
ATOM 712 C C . ILE A 1 94 ? 11.308 2.742 -0.320 1.00 94.25 94 ILE A C 1
ATOM 714 O O . ILE A 1 94 ? 11.115 3.122 0.833 1.00 94.25 94 ILE A O 1
ATOM 718 N N . LEU A 1 95 ? 11.732 1.505 -0.593 1.00 93.50 95 LEU A N 1
ATOM 719 C CA . LEU A 1 95 ? 11.974 0.498 0.444 1.00 93.50 95 LEU A CA 1
ATOM 720 C C . LEU A 1 95 ? 13.074 0.939 1.417 1.00 93.50 95 LEU A C 1
ATOM 722 O O . LEU A 1 95 ? 12.914 0.769 2.624 1.00 93.50 95 LEU A O 1
ATOM 726 N N . ILE A 1 96 ? 14.158 1.538 0.918 1.00 94.56 96 ILE A N 1
ATOM 727 C CA . ILE A 1 96 ? 15.245 2.076 1.748 1.00 94.56 96 ILE A CA 1
ATOM 728 C C . ILE A 1 96 ? 14.725 3.228 2.609 1.00 94.56 96 ILE A C 1
ATOM 730 O O . ILE A 1 96 ? 14.909 3.205 3.824 1.00 94.56 96 ILE A O 1
ATOM 734 N N . LEU A 1 97 ? 14.019 4.194 2.013 1.00 94.75 97 LEU A N 1
ATOM 735 C CA . LEU A 1 97 ? 13.457 5.335 2.737 1.00 94.75 97 LEU A CA 1
ATOM 736 C C . LEU A 1 97 ? 12.507 4.888 3.858 1.00 94.75 97 LEU A C 1
ATOM 738 O O . LEU A 1 97 ? 12.600 5.369 4.988 1.00 94.75 97 LEU A O 1
ATOM 742 N N . LEU A 1 98 ? 11.613 3.941 3.565 1.00 90.94 98 LEU A N 1
ATOM 743 C CA . LEU A 1 98 ? 10.687 3.383 4.550 1.00 90.94 98 LEU A CA 1
ATOM 744 C C . LEU A 1 98 ? 11.419 2.613 5.650 1.00 90.94 98 LEU A C 1
ATOM 746 O O . LEU A 1 98 ? 11.071 2.760 6.819 1.00 90.94 98 LEU A O 1
ATOM 750 N N . SER A 1 99 ? 12.450 1.844 5.300 1.00 90.12 99 SER A N 1
ATOM 751 C CA . SER A 1 99 ? 13.277 1.123 6.275 1.00 90.12 99 SER A CA 1
ATOM 752 C C . SER A 1 99 ? 13.975 2.091 7.230 1.00 90.12 99 SER A C 1
ATOM 754 O O . SER A 1 99 ? 13.899 1.916 8.444 1.00 90.12 99 SER A O 1
ATOM 756 N N . VAL A 1 100 ? 14.572 3.167 6.706 1.00 92.94 100 VAL A N 1
ATOM 757 C CA . VAL A 1 100 ? 15.198 4.225 7.514 1.00 92.94 100 VAL A CA 1
ATOM 758 C C . VAL A 1 100 ? 14.171 4.898 8.428 1.00 92.94 100 VAL A C 1
ATOM 760 O O . VAL A 1 100 ? 14.426 5.057 9.621 1.00 92.94 100 VAL A O 1
ATOM 763 N N . ARG A 1 101 ? 12.979 5.234 7.912 1.00 89.81 101 ARG A N 1
ATOM 764 C CA . ARG A 1 101 ? 11.891 5.811 8.719 1.00 89.81 101 ARG A CA 1
ATOM 765 C C . ARG A 1 101 ? 11.463 4.880 9.855 1.00 89.81 101 ARG A C 1
ATOM 767 O O . ARG A 1 101 ? 11.212 5.364 10.955 1.00 89.81 101 ARG A O 1
ATOM 774 N N . LEU A 1 102 ? 11.363 3.573 9.606 1.00 86.75 102 LEU A N 1
ATOM 775 C CA . LEU A 1 102 ? 10.992 2.597 10.633 1.00 86.75 102 LEU A CA 1
ATOM 776 C C . LEU A 1 102 ? 12.075 2.447 11.703 1.00 86.75 102 LEU A C 1
ATOM 778 O O . LEU A 1 102 ? 11.739 2.414 12.884 1.00 86.75 102 LEU A O 1
ATOM 782 N N . ILE A 1 103 ? 13.354 2.419 11.313 1.00 88.56 103 ILE A N 1
ATOM 783 C CA . ILE A 1 103 ? 14.481 2.418 12.258 1.00 88.56 103 ILE A CA 1
ATOM 784 C C . ILE A 1 103 ? 14.420 3.671 13.135 1.00 88.56 103 ILE A C 1
ATOM 786 O O . ILE A 1 103 ? 14.477 3.569 14.358 1.00 88.56 103 ILE A O 1
ATOM 790 N N . TYR A 1 104 ? 14.225 4.843 12.530 1.00 89.75 104 TYR A N 1
ATOM 791 C CA . TYR A 1 104 ? 14.095 6.099 13.264 1.00 89.75 104 TYR A CA 1
ATOM 792 C C . TYR A 1 104 ? 12.897 6.098 14.224 1.00 89.75 104 TYR A C 1
ATOM 794 O O . TYR A 1 104 ? 13.039 6.465 15.389 1.00 89.75 104 TYR A O 1
ATOM 802 N N . ALA A 1 105 ? 11.725 5.645 13.768 1.00 86.38 105 ALA A N 1
ATOM 803 C CA . ALA A 1 105 ? 10.535 5.539 14.609 1.00 86.38 105 ALA A CA 1
ATOM 804 C C . ALA A 1 105 ? 10.755 4.585 15.797 1.00 86.38 105 ALA A C 1
ATOM 806 O O . ALA A 1 105 ? 10.367 4.912 16.917 1.00 86.38 105 ALA A O 1
ATOM 807 N N . GLY A 1 106 ? 11.420 3.448 15.567 1.00 85.25 106 GLY A N 1
ATOM 808 C CA . GLY A 1 106 ? 11.804 2.506 16.618 1.00 85.25 106 GLY A CA 1
ATOM 809 C C . GLY A 1 106 ? 12.778 3.116 17.628 1.00 85.25 106 GLY A C 1
ATOM 810 O O . GLY A 1 106 ? 12.554 3.004 18.829 1.00 85.25 106 GLY A O 1
ATOM 811 N N . LEU A 1 107 ? 13.808 3.830 17.162 1.00 89.38 107 LEU A N 1
ATOM 812 C CA . LEU A 1 107 ? 14.770 4.519 18.030 1.00 89.38 107 LEU A CA 1
ATOM 813 C C . LEU A 1 107 ? 14.100 5.588 18.901 1.00 89.38 107 LEU A C 1
ATOM 815 O O . LEU A 1 107 ? 14.367 5.637 20.098 1.00 89.38 107 LEU A O 1
ATOM 819 N N . ARG A 1 108 ? 13.190 6.399 18.340 1.00 87.94 108 ARG A N 1
ATOM 820 C CA . ARG A 1 108 ? 12.435 7.391 19.128 1.00 87.94 108 ARG A CA 1
ATOM 821 C C . ARG A 1 108 ? 11.542 6.759 20.191 1.00 87.94 108 ARG A C 1
ATOM 823 O O . ARG A 1 108 ? 11.397 7.314 21.276 1.00 87.94 108 ARG A O 1
ATOM 830 N N . ALA A 1 109 ? 10.927 5.620 19.876 1.00 84.19 109 ALA A N 1
ATOM 831 C CA . ALA A 1 109 ? 10.099 4.903 20.838 1.00 84.19 109 ALA A CA 1
ATOM 832 C C . ALA A 1 109 ? 10.935 4.371 22.017 1.00 84.19 109 ALA A C 1
ATOM 834 O O . ALA A 1 109 ? 10.465 4.381 23.150 1.00 84.19 109 ALA A O 1
ATOM 835 N N . LEU A 1 110 ? 12.185 3.958 21.769 1.00 82.12 110 LEU A N 1
ATOM 836 C CA . LEU A 1 110 ? 13.115 3.508 22.811 1.00 82.12 110 LEU A CA 1
ATOM 837 C C . LEU A 1 110 ? 13.638 4.655 23.684 1.00 82.12 110 LEU A C 1
ATOM 839 O O . LEU A 1 110 ? 13.882 4.451 24.869 1.00 82.12 110 LEU A O 1
ATOM 843 N N . THR A 1 111 ? 13.795 5.858 23.129 1.00 85.19 111 THR A N 1
ATOM 844 C CA . THR A 1 111 ? 14.283 7.034 23.871 1.00 85.19 111 THR A CA 1
ATOM 845 C C . THR A 1 111 ? 13.183 7.768 24.649 1.00 85.19 111 THR A C 1
ATOM 847 O O . THR A 1 111 ? 13.447 8.824 25.220 1.00 85.19 111 THR A O 1
ATOM 850 N N . GLY A 1 112 ? 11.960 7.222 24.699 1.00 67.25 112 GLY A N 1
ATOM 851 C CA . GLY A 1 112 ? 10.854 7.743 25.512 1.00 67.25 112 GLY A CA 1
ATOM 852 C C . GLY A 1 112 ? 10.194 9.020 24.977 1.00 67.25 112 GLY A C 1
ATOM 853 O O . GLY A 1 112 ? 9.425 9.644 25.698 1.00 67.25 112 GLY A O 1
ATOM 854 N N . GLN A 1 113 ? 10.466 9.415 23.729 1.00 60.88 113 GLN A N 1
ATOM 855 C CA . GLN A 1 113 ? 9.900 10.621 23.097 1.00 60.88 113 GLN A CA 1
ATOM 856 C C . GLN A 1 113 ? 8.625 10.316 22.285 1.00 60.88 113 GLN A C 1
ATOM 858 O O . GLN A 1 113 ? 8.479 10.791 21.155 1.00 60.88 113 GLN A O 1
ATOM 863 N N . ALA A 1 114 ? 7.754 9.455 22.817 1.00 55.31 114 ALA A N 1
ATOM 864 C CA . ALA A 1 114 ? 6.536 8.996 22.144 1.00 55.31 114 ALA A CA 1
ATOM 865 C C . ALA A 1 114 ? 5.353 9.947 22.361 1.00 55.31 114 ALA A C 1
ATOM 867 O O . ALA A 1 114 ? 5.110 10.318 23.530 1.00 55.31 114 ALA A O 1
#

Secondary structure (DSSP, 8-state):
--HHHHHHSHHHHHHHHHHHTT--HHHHHHHHHHHHHHHHHHHHHHHHHTT--GGGGHHHHHHHHHHHHHHHHHHHHHHHHS-HHHHHHHHHHHHHHHHHHHHHHHHHHHTT--

Sequence (114 aa):
SFLTMFFGATGLFVATFTKSQGLARHAYVATHATLMTVQHGIKTLAFGFLGFAFADWGPLIVALILAGLAGTFVGKSVLNRIDDRRFAWALNAILILLSVRLIYAGLRALTGQA